Protein AF-A0AAQ1HMV8-F1 (afdb_monomer_lite)

pLDDT: mean 90.09, std 6.36, range [61.72, 97.25]

Structure (mmCIF, N/CA/C/O backbone):
data_AF-A0AAQ1HMV8-F1
#
_entry.id   AF-A0AAQ1HMV8-F1
#
loop_
_atom_site.group_PDB
_atom_site.id
_atom_site.type_symbol
_atom_site.label_atom_id
_atom_site.label_alt_id
_atom_site.label_comp_id
_atom_site.label_asym_id
_atom_site.label_entity_id
_atom_site.label_seq_id
_atom_site.pdbx_PDB_ins_code
_atom_site.Cartn_x
_atom_site.Cartn_y
_atom_site.Cartn_z
_atom_site.occupancy
_atom_site.B_iso_or_equiv
_atom_site.auth_seq_id
_atom_site.auth_comp_id
_atom_site.auth_asym_id
_atom_site.auth_atom_id
_atom_site.pdbx_PDB_model_num
ATOM 1 N N . MET A 1 1 ? 15.276 -7.409 -35.687 1.00 61.72 1 MET A N 1
ATOM 2 C CA . MET A 1 1 ? 14.745 -7.573 -34.309 1.00 61.72 1 MET A CA 1
ATOM 3 C C . MET A 1 1 ? 13.356 -6.942 -34.250 1.00 61.72 1 MET A C 1
ATOM 5 O O . MET A 1 1 ? 13.188 -5.889 -34.842 1.00 61.72 1 MET A O 1
ATOM 9 N N . ASN A 1 2 ? 12.350 -7.586 -33.642 1.00 83.75 2 ASN A N 1
ATOM 10 C CA . ASN A 1 2 ? 10.962 -7.092 -33.667 1.00 83.75 2 ASN A CA 1
ATOM 11 C C . ASN A 1 2 ? 10.779 -5.916 -32.675 1.00 83.75 2 ASN A C 1
ATOM 13 O O . ASN A 1 2 ? 10.915 -6.148 -31.469 1.00 83.75 2 ASN A O 1
ATOM 17 N N . PRO A 1 3 ? 10.437 -4.696 -33.132 1.00 81.50 3 PRO A N 1
ATOM 18 C CA . PRO A 1 3 ? 10.312 -3.513 -32.272 1.00 81.50 3 PRO A CA 1
ATOM 19 C C . PRO A 1 3 ? 9.234 -3.665 -31.188 1.00 81.50 3 PRO A C 1
ATOM 21 O O . PRO A 1 3 ? 9.410 -3.186 -30.070 1.00 81.50 3 PRO A O 1
ATOM 24 N N . ARG A 1 4 ? 8.161 -4.429 -31.449 1.00 84.50 4 ARG A N 1
ATOM 25 C CA . ARG A 1 4 ? 7.144 -4.745 -30.427 1.00 84.50 4 ARG A CA 1
ATOM 26 C C . ARG A 1 4 ? 7.727 -5.573 -29.282 1.00 84.50 4 ARG A C 1
ATOM 28 O O . ARG A 1 4 ? 7.386 -5.360 -28.125 1.00 84.50 4 ARG A O 1
ATOM 35 N N . ARG A 1 5 ? 8.646 -6.494 -29.590 1.00 84.56 5 ARG A N 1
ATOM 36 C CA . ARG A 1 5 ? 9.304 -7.340 -28.583 1.00 84.56 5 ARG A CA 1
ATOM 37 C C . ARG A 1 5 ? 10.245 -6.521 -27.698 1.00 84.56 5 ARG A C 1
ATOM 39 O O . ARG A 1 5 ? 10.290 -6.756 -26.497 1.00 84.56 5 ARG A O 1
ATOM 46 N N . GLN A 1 6 ? 10.949 -5.542 -28.269 1.00 88.31 6 GLN A N 1
ATOM 47 C CA . GLN A 1 6 ? 11.783 -4.611 -27.500 1.00 88.31 6 GLN A CA 1
ATOM 48 C C . GLN A 1 6 ? 10.938 -3.737 -26.569 1.00 88.31 6 GLN A C 1
ATOM 50 O O . GLN A 1 6 ? 11.254 -3.645 -25.386 1.00 88.31 6 GLN A O 1
ATOM 55 N N . ALA A 1 7 ? 9.832 -3.171 -27.061 1.00 90.25 7 ALA A N 1
ATOM 56 C CA . ALA A 1 7 ? 8.928 -2.365 -26.239 1.00 90.25 7 ALA A CA 1
ATOM 57 C C . ALA A 1 7 ? 8.405 -3.138 -25.012 1.00 90.25 7 ALA A C 1
ATOM 59 O O . ALA A 1 7 ? 8.470 -2.634 -23.892 1.00 90.25 7 ALA A O 1
ATOM 60 N N . VAL A 1 8 ? 7.978 -4.394 -25.201 1.00 93.31 8 VAL A N 1
ATOM 61 C CA . VAL A 1 8 ? 7.514 -5.263 -24.104 1.00 93.31 8 VAL A CA 1
ATOM 62 C C . VAL A 1 8 ? 8.624 -5.533 -23.085 1.00 93.31 8 VAL A C 1
ATOM 64 O O . VAL A 1 8 ? 8.386 -5.433 -21.883 1.00 93.31 8 VAL A O 1
ATOM 67 N N . ILE A 1 9 ? 9.845 -5.836 -23.535 1.00 92.00 9 ILE A N 1
ATOM 68 C CA . ILE A 1 9 ? 10.984 -6.079 -22.634 1.00 92.00 9 ILE A CA 1
ATOM 69 C C . ILE A 1 9 ? 11.289 -4.828 -21.801 1.00 92.00 9 ILE A C 1
ATOM 71 O O . ILE A 1 9 ? 11.455 -4.925 -20.585 1.00 92.00 9 ILE A O 1
ATOM 75 N N . HIS A 1 10 ? 11.310 -3.649 -22.426 1.00 90.06 10 HIS A N 1
ATOM 76 C CA . HIS A 1 10 ? 11.533 -2.390 -21.716 1.00 90.06 10 HIS A CA 1
ATOM 77 C C . HIS A 1 10 ? 10.425 -2.096 -20.698 1.00 90.06 10 HIS A C 1
ATOM 79 O O . HIS A 1 10 ? 10.719 -1.673 -19.579 1.00 90.06 10 HIS A O 1
ATOM 85 N N . GLN A 1 11 ? 9.163 -2.369 -21.037 1.00 90.69 11 GLN A N 1
ATOM 86 C CA . GLN A 1 11 ? 8.043 -2.214 -20.109 1.00 90.69 11 GLN A CA 1
ATOM 87 C C . GLN A 1 11 ? 8.158 -3.168 -18.913 1.00 90.69 11 GLN A C 1
ATOM 89 O O . GLN A 1 11 ? 8.019 -2.733 -17.771 1.00 90.69 11 GLN A O 1
ATOM 94 N N . GLN A 1 12 ? 8.484 -4.441 -19.149 1.00 88.56 12 GLN A N 1
ATOM 95 C CA . GLN A 1 12 ? 8.687 -5.427 -18.083 1.00 88.56 12 GLN A CA 1
ATOM 96 C C . GLN A 1 12 ? 9.846 -5.042 -17.158 1.00 88.56 12 GLN A C 1
ATOM 98 O O . GLN A 1 12 ? 9.732 -5.165 -15.941 1.00 88.56 12 GLN A O 1
ATOM 103 N N . GLN A 1 13 ? 10.954 -4.546 -17.713 1.00 88.81 13 GLN A N 1
ATOM 104 C CA . GLN A 1 13 ? 12.088 -4.070 -16.921 1.00 88.81 13 GLN A CA 1
ATOM 105 C C . GLN A 1 13 ? 11.718 -2.857 -16.066 1.00 88.81 13 GLN A C 1
ATOM 107 O O . GLN A 1 13 ? 12.080 -2.811 -14.891 1.00 88.81 13 GLN A O 1
ATOM 112 N N . ARG A 1 14 ? 10.971 -1.893 -16.623 1.00 87.19 14 ARG A N 1
ATOM 113 C CA . ARG A 1 14 ? 10.469 -0.749 -15.851 1.00 87.19 14 ARG A CA 1
ATOM 114 C C . ARG A 1 14 ? 9.552 -1.214 -14.727 1.00 87.19 14 ARG A C 1
ATOM 116 O O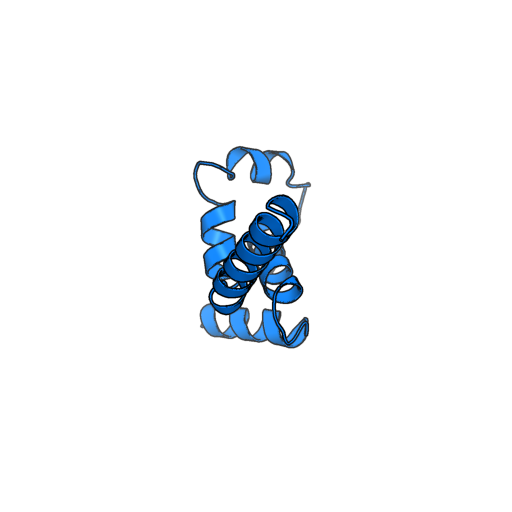 . ARG A 1 14 ? 9.778 -0.800 -13.597 1.00 87.19 14 ARG A O 1
ATOM 123 N N . ALA A 1 15 ? 8.599 -2.102 -15.005 1.00 84.62 15 ALA A N 1
ATOM 124 C CA . ALA A 1 15 ? 7.705 -2.646 -13.985 1.00 84.62 15 ALA A CA 1
ATOM 125 C C . ALA A 1 15 ? 8.496 -3.311 -12.847 1.00 84.62 15 ALA A C 1
ATOM 127 O O . ALA A 1 15 ? 8.333 -2.926 -11.696 1.00 84.62 15 ALA A O 1
ATOM 128 N N . ARG A 1 16 ? 9.447 -4.200 -13.172 1.00 84.00 16 ARG A N 1
ATOM 129 C CA . ARG A 1 16 ? 10.302 -4.876 -12.178 1.00 84.00 16 ARG A CA 1
ATOM 130 C C . ARG A 1 16 ? 11.102 -3.913 -11.296 1.00 84.00 16 ARG A C 1
ATOM 132 O O . ARG A 1 16 ? 11.282 -4.182 -10.115 1.00 84.00 16 ARG A O 1
ATOM 139 N N . ARG A 1 17 ? 11.585 -2.799 -11.858 1.00 84.31 17 ARG A N 1
ATOM 140 C CA . ARG A 1 17 ? 12.293 -1.762 -11.084 1.00 84.31 17 ARG A CA 1
ATOM 141 C C . ARG A 1 17 ? 11.380 -1.025 -10.108 1.00 84.31 17 ARG A C 1
ATOM 143 O O . ARG A 1 17 ? 11.840 -0.615 -9.054 1.00 84.31 17 ARG A O 1
ATOM 150 N N . HIS A 1 18 ? 10.110 -0.831 -10.457 1.00 81.50 18 HIS A N 1
ATOM 151 C CA . HIS A 1 18 ? 9.161 -0.196 -9.544 1.00 81.50 18 HIS A CA 1
ATOM 152 C C . HIS A 1 18 ? 8.742 -1.183 -8.451 1.00 81.50 18 HIS A C 1
ATOM 154 O O . HIS A 1 18 ? 8.739 -0.820 -7.280 1.00 81.50 18 HIS A O 1
ATOM 160 N N . THR A 1 19 ? 8.488 -2.451 -8.798 1.00 79.06 19 THR A N 1
ATOM 161 C CA . THR A 1 19 ? 8.077 -3.467 -7.816 1.00 79.06 19 THR A CA 1
ATOM 162 C C . THR A 1 19 ? 9.132 -3.752 -6.751 1.00 79.06 19 THR A C 1
ATOM 164 O O . THR A 1 19 ? 8.762 -4.076 -5.634 1.00 79.06 19 THR A O 1
ATOM 167 N N . SER A 1 20 ? 10.431 -3.618 -7.051 1.00 74.62 20 SER A N 1
ATOM 168 C CA . SER A 1 20 ? 11.480 -3.807 -6.035 1.00 74.62 20 SER A CA 1
ATOM 169 C C . SER A 1 20 ? 11.514 -2.707 -4.972 1.00 74.62 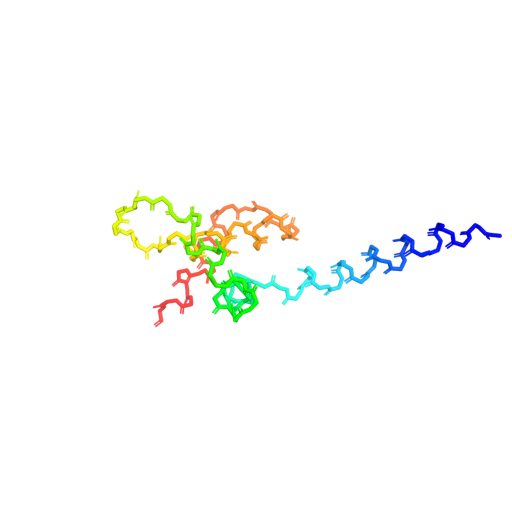20 SER A C 1
ATOM 171 O O . SER A 1 20 ? 12.091 -2.919 -3.912 1.00 74.62 20 SER A O 1
ATOM 173 N N . ASN A 1 21 ? 10.925 -1.544 -5.262 1.00 73.06 21 ASN A N 1
ATOM 174 C CA . ASN A 1 21 ? 11.016 -0.347 -4.425 1.00 73.06 21 ASN A CA 1
ATOM 175 C C . ASN A 1 21 ? 9.656 0.092 -3.863 1.00 73.06 21 ASN A C 1
ATOM 177 O O . ASN A 1 21 ? 9.587 1.114 -3.187 1.00 73.06 21 ASN A O 1
ATOM 181 N N . THR A 1 22 ? 8.576 -0.627 -4.180 1.00 83.44 22 THR A N 1
ATOM 182 C CA . THR A 1 22 ? 7.221 -0.256 -3.759 1.00 83.44 22 THR A CA 1
ATOM 183 C C . THR A 1 22 ? 6.799 -1.119 -2.581 1.00 83.44 22 THR A C 1
ATOM 185 O O . THR A 1 22 ? 6.745 -2.342 -2.698 1.00 83.44 22 THR A O 1
ATOM 188 N N . ASP A 1 23 ? 6.483 -0.477 -1.462 1.00 89.88 23 ASP A N 1
ATOM 189 C CA . ASP A 1 23 ? 5.945 -1.113 -0.266 1.00 89.88 23 ASP A CA 1
ATOM 190 C C . ASP A 1 23 ? 4.464 -0.742 -0.055 1.00 89.88 23 ASP A C 1
ATOM 192 O O . ASP A 1 23 ? 3.855 -0.013 -0.845 1.00 89.88 23 ASP A O 1
ATOM 196 N N . ALA A 1 24 ? 3.862 -1.257 1.017 1.00 93.56 24 ALA A N 1
ATOM 197 C CA . ALA A 1 24 ? 2.461 -0.990 1.335 1.00 93.56 24 ALA A CA 1
ATOM 198 C C . ALA A 1 24 ? 2.165 0.507 1.564 1.00 93.56 24 ALA A C 1
ATOM 200 O O . ALA A 1 24 ? 1.053 0.957 1.302 1.00 93.56 24 ALA A O 1
ATOM 201 N N . TYR A 1 25 ? 3.150 1.302 1.990 1.00 92.69 25 TYR A N 1
ATOM 202 C CA . TYR A 1 25 ? 2.976 2.738 2.218 1.00 92.69 25 TYR A CA 1
ATOM 203 C C . TYR A 1 25 ? 2.938 3.511 0.901 1.00 92.69 25 TYR A C 1
ATOM 205 O O . TYR A 1 25 ? 2.091 4.382 0.707 1.00 92.69 25 TYR A O 1
ATOM 213 N N . ALA A 1 26 ? 3.816 3.155 -0.037 1.00 93.06 26 ALA A N 1
ATOM 214 C CA . ALA A 1 26 ? 3.797 3.720 -1.379 1.00 93.06 26 ALA A CA 1
ATOM 215 C C . ALA A 1 26 ? 2.456 3.452 -2.085 1.00 93.06 26 ALA A C 1
ATOM 217 O O . ALA A 1 26 ? 1.907 4.353 -2.719 1.00 93.06 26 ALA A O 1
ATOM 218 N N . PHE A 1 27 ? 1.886 2.251 -1.925 1.00 94.56 27 PHE A N 1
ATOM 219 C CA . PHE A 1 27 ? 0.544 1.960 -2.434 1.00 94.56 27 PHE A CA 1
ATOM 220 C C . PHE A 1 27 ? -0.554 2.708 -1.693 1.00 94.56 27 PHE A C 1
ATOM 222 O O . PHE A 1 27 ? -1.468 3.201 -2.343 1.00 94.56 27 PHE A O 1
ATOM 229 N N . PHE A 1 28 ? -0.467 2.818 -0.368 1.00 95.50 28 PHE A N 1
ATOM 230 C CA . PHE A 1 28 ? -1.445 3.571 0.409 1.00 95.50 28 PHE A CA 1
ATOM 231 C C . PHE A 1 2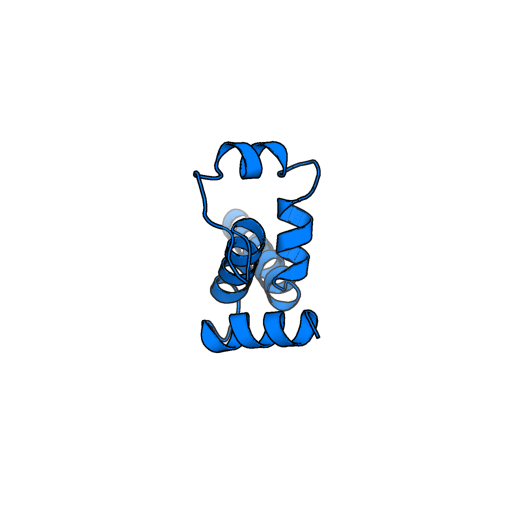8 ? -1.521 5.020 -0.080 1.00 95.50 28 PHE A C 1
ATOM 233 O O . PHE A 1 28 ? -2.592 5.463 -0.475 1.00 95.50 28 PHE A O 1
ATOM 240 N N . ASN A 1 29 ? -0.373 5.694 -0.195 1.00 95.31 29 ASN A N 1
ATOM 241 C CA . ASN A 1 29 ? -0.296 7.070 -0.690 1.00 95.31 29 ASN A CA 1
ATOM 242 C C . ASN A 1 29 ? -0.868 7.229 -2.104 1.00 95.31 29 ASN A C 1
ATOM 244 O O . ASN A 1 29 ? -1.484 8.246 -2.402 1.00 95.31 29 ASN A O 1
ATOM 248 N N . LEU A 1 30 ? -0.663 6.239 -2.980 1.00 95.25 30 LEU A N 1
ATOM 249 C CA . LEU A 1 30 ? -1.226 6.253 -4.329 1.00 95.25 30 LEU A CA 1
ATOM 250 C C . LEU A 1 30 ? -2.754 6.089 -4.302 1.00 95.25 30 LEU A C 1
ATOM 252 O O . LEU A 1 30 ? -3.458 6.808 -5.003 1.00 95.25 30 LEU A O 1
ATOM 256 N N . LEU A 1 31 ? -3.266 5.158 -3.492 1.00 96.38 31 LEU A N 1
ATOM 257 C CA . LEU A 1 31 ? -4.700 4.878 -3.357 1.00 96.38 31 LEU A CA 1
ATOM 258 C C . LEU A 1 31 ? -5.458 6.030 -2.693 1.00 96.38 31 LEU A C 1
ATOM 260 O O . LEU A 1 31 ? -6.616 6.263 -3.023 1.00 96.38 31 LEU A O 1
ATOM 264 N N . THR A 1 32 ? -4.807 6.758 -1.787 1.00 96.31 32 THR A N 1
ATOM 265 C CA . THR A 1 32 ? -5.357 7.955 -1.139 1.00 96.31 32 THR A CA 1
ATOM 266 C C . THR A 1 32 ? -4.982 9.253 -1.856 1.00 96.31 32 THR A C 1
ATOM 268 O O . THR A 1 32 ? -5.256 10.338 -1.349 1.00 96.31 32 THR A O 1
ATOM 271 N N . GLY A 1 33 ? -4.315 9.158 -3.009 1.00 97.25 33 GLY A N 1
ATOM 272 C CA . GLY A 1 33 ? -3.938 10.296 -3.838 1.00 97.25 33 GLY A CA 1
ATOM 273 C C . GLY A 1 33 ? -5.120 10.838 -4.647 1.00 97.25 33 GLY A C 1
ATOM 274 O O . GLY A 1 33 ? -6.097 10.119 -4.875 1.00 97.25 33 GLY A O 1
ATOM 275 N N . PRO A 1 34 ? -5.044 12.093 -5.121 1.00 97.00 34 PRO A N 1
ATOM 276 C CA . PRO A 1 34 ? -6.156 12.760 -5.800 1.00 97.00 34 PRO A CA 1
ATOM 277 C C . PRO A 1 34 ? -6.621 12.038 -7.071 1.00 97.00 34 PRO A C 1
ATOM 279 O O . PRO A 1 34 ? -7.773 12.176 -7.470 1.00 97.00 34 PRO A O 1
ATOM 282 N N . GLU A 1 35 ? -5.755 11.249 -7.707 1.00 96.69 35 GLU A N 1
ATOM 283 C CA . GLU A 1 35 ? -6.083 10.511 -8.925 1.00 96.69 35 GLU A CA 1
ATOM 284 C C . GLU A 1 35 ? -6.972 9.287 -8.676 1.00 96.69 35 GLU A C 1
ATOM 286 O O . GLU A 1 35 ? -7.691 8.869 -9.584 1.00 96.69 35 GLU A O 1
ATOM 291 N N . LEU A 1 36 ? -6.905 8.685 -7.483 1.00 96.81 36 LEU A N 1
ATOM 292 C CA . LEU A 1 36 ? -7.563 7.406 -7.192 1.00 96.81 36 LEU A CA 1
ATOM 293 C C . LEU A 1 36 ? -8.536 7.456 -6.018 1.00 96.81 36 LEU A C 1
ATOM 295 O O . LEU A 1 36 ? -9.420 6.603 -5.964 1.00 96.81 36 LEU A O 1
ATOM 299 N N . PHE A 1 37 ? -8.411 8.434 -5.121 1.00 96.81 37 PHE A N 1
ATOM 300 C CA . PHE A 1 37 ? -9.151 8.471 -3.862 1.00 96.81 37 PHE A CA 1
ATOM 301 C C . PHE A 1 37 ? -10.665 8.334 -4.055 1.00 96.81 37 PHE A C 1
ATOM 303 O O . PHE A 1 37 ? -11.259 7.399 -3.527 1.00 96.81 37 PHE A O 1
ATOM 310 N N . GLU A 1 38 ? -11.269 9.180 -4.895 1.00 96.94 38 GLU A N 1
ATOM 311 C CA . GLU A 1 38 ? -12.714 9.146 -5.175 1.00 96.94 38 GLU A CA 1
ATOM 312 C C . GLU A 1 38 ? -13.175 7.780 -5.701 1.00 96.94 38 GLU A C 1
ATOM 314 O O . GLU A 1 38 ? -14.233 7.268 -5.334 1.00 96.94 38 GLU A O 1
ATOM 319 N N . HIS A 1 39 ? -12.362 7.149 -6.552 1.00 96.19 39 HIS A N 1
ATOM 320 C CA . HIS A 1 39 ? -12.693 5.839 -7.092 1.00 96.19 39 HIS A CA 1
ATOM 321 C C . HIS A 1 39 ? -12.610 4.750 -6.019 1.00 96.19 39 HIS A C 1
ATOM 323 O O . HIS A 1 39 ? -13.515 3.921 -5.924 1.00 96.19 39 HIS A O 1
ATOM 329 N N . VAL A 1 40 ? -11.554 4.764 -5.202 1.00 94.94 40 VAL A N 1
ATOM 330 C CA . VAL A 1 40 ? -11.373 3.811 -4.103 1.00 94.94 40 VAL A CA 1
ATOM 331 C C . VAL A 1 40 ? -12.517 3.941 -3.100 1.00 94.94 40 VAL A C 1
ATOM 333 O O . VAL A 1 40 ? -13.154 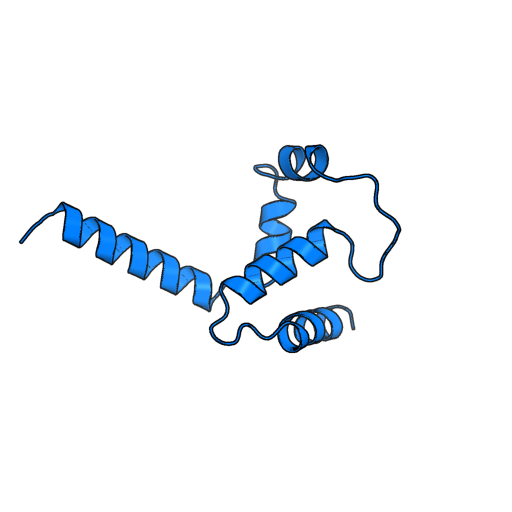2.933 -2.804 1.00 94.94 40 VAL A O 1
ATOM 336 N N . GLU A 1 41 ? -12.839 5.161 -2.662 1.00 93.31 41 GLU A N 1
ATOM 337 C CA . GLU A 1 41 ? -13.961 5.453 -1.759 1.00 93.31 41 GLU A CA 1
ATOM 338 C C . GLU A 1 41 ? -15.295 4.954 -2.328 1.00 93.31 41 GLU A C 1
ATOM 340 O O . GLU A 1 41 ? -16.050 4.278 -1.631 1.00 93.31 41 GLU A O 1
ATOM 345 N N . SER A 1 42 ? -15.563 5.188 -3.620 1.00 94.75 42 SER A N 1
ATOM 346 C CA . SER A 1 42 ? -16.806 4.737 -4.268 1.00 94.75 42 SER A CA 1
ATOM 347 C C . SER A 1 42 ? -16.988 3.212 -4.289 1.00 94.75 42 SER A C 1
ATOM 349 O O . SER A 1 42 ? -18.111 2.721 -4.409 1.00 94.75 42 SER A O 1
ATOM 351 N N . LEU A 1 43 ? -15.888 2.459 -4.186 1.00 94.12 43 LEU A N 1
ATOM 352 C CA . LEU A 1 43 ? -15.873 0.997 -4.186 1.00 94.12 43 LEU A CA 1
ATOM 353 C C . LEU A 1 43 ? -15.805 0.401 -2.776 1.00 94.12 43 LEU A C 1
ATOM 355 O O . LEU A 1 43 ? -15.870 -0.826 -2.640 1.00 94.12 43 LEU A O 1
ATOM 359 N N . LEU A 1 44 ? -15.671 1.223 -1.729 1.00 89.75 44 LEU A N 1
ATOM 360 C CA . LEU A 1 44 ? -15.617 0.722 -0.364 1.00 89.75 44 LEU A CA 1
ATOM 361 C C . LEU A 1 44 ? -16.983 0.156 0.045 1.00 89.75 44 LEU A C 1
ATOM 363 O O . LEU A 1 44 ? -17.983 0.877 0.072 1.00 89.75 44 LEU A O 1
ATOM 367 N N . PRO A 1 45 ? -17.059 -1.136 0.411 1.00 84.88 45 PRO A N 1
ATOM 368 C CA . PRO A 1 45 ? -18.281 -1.672 0.977 1.00 84.88 45 PRO A CA 1
ATOM 369 C C . PRO A 1 45 ? -18.496 -1.100 2.380 1.00 84.88 45 PRO A C 1
ATOM 371 O O . PRO A 1 45 ? -17.564 -0.621 3.039 1.00 84.88 45 PRO A O 1
ATOM 374 N N . PHE A 1 46 ? -19.718 -1.259 2.892 1.00 88.69 46 PHE A N 1
ATOM 375 C CA . PHE A 1 46 ? -19.954 -1.109 4.322 1.00 88.69 46 PHE A CA 1
ATOM 376 C C . PHE A 1 46 ? -19.001 -2.038 5.081 1.00 88.69 46 PHE A C 1
ATOM 378 O O . PHE A 1 46 ? -19.029 -3.262 4.912 1.00 88.69 46 PHE A O 1
ATOM 385 N N . HIS A 1 47 ? -18.130 -1.454 5.895 1.00 83.44 47 HIS A N 1
ATOM 386 C CA . HIS A 1 47 ? -17.085 -2.174 6.600 1.00 83.44 47 HIS A CA 1
ATOM 387 C C . HIS A 1 47 ? -17.161 -1.895 8.095 1.00 83.44 47 HIS A C 1
ATOM 389 O O . HIS A 1 47 ? -17.659 -0.870 8.548 1.00 83.44 47 HIS A O 1
ATOM 395 N N . ARG A 1 48 ? -16.684 -2.867 8.871 1.00 87.44 48 ARG A N 1
ATOM 396 C CA . ARG A 1 48 ? -16.488 -2.703 10.311 1.00 87.44 48 ARG A CA 1
ATOM 397 C C . ARG A 1 48 ? -15.153 -2.019 10.548 1.00 87.44 48 ARG A C 1
ATOM 399 O O . ARG A 1 48 ? -14.225 -2.215 9.761 1.00 87.44 48 ARG A O 1
ATOM 406 N N . GLU A 1 49 ? -15.040 -1.333 11.674 1.00 83.88 49 GLU A N 1
ATOM 407 C CA . GLU A 1 49 ? -13.741 -0.914 12.185 1.00 83.88 49 GLU A CA 1
ATOM 408 C C . GLU A 1 49 ? -12.874 -2.153 12.447 1.00 83.88 49 GLU A C 1
ATOM 410 O O . GLU A 1 49 ? -13.302 -3.138 13.058 1.00 83.88 49 GLU A O 1
ATOM 415 N N . ARG A 1 50 ? -11.664 -2.132 11.894 1.00 89.56 50 ARG A N 1
ATOM 416 C CA . ARG A 1 50 ? -10.667 -3.201 11.971 1.00 89.56 50 ARG A CA 1
ATOM 417 C C . ARG A 1 50 ? -9.330 -2.576 12.343 1.00 89.56 50 ARG A C 1
ATOM 419 O O . ARG A 1 50 ? -9.139 -1.386 12.131 1.00 89.56 50 ARG A O 1
ATOM 426 N N . LEU A 1 51 ? -8.405 -3.404 12.832 1.00 91.12 51 LEU A N 1
ATOM 427 C CA . LEU A 1 51 ? -7.038 -2.974 13.149 1.00 91.12 51 LEU A CA 1
ATOM 428 C C . LEU A 1 51 ? -6.350 -2.312 11.944 1.00 91.12 51 LEU A C 1
ATOM 430 O O . LEU A 1 51 ? -5.739 -1.266 12.094 1.00 91.12 51 LEU A O 1
ATOM 434 N N . PHE A 1 52 ? -6.513 -2.907 10.759 1.00 91.75 52 PHE A N 1
ATOM 435 C CA . PHE A 1 52 ? -6.132 -2.308 9.482 1.00 91.75 52 PHE A CA 1
ATOM 436 C C . PHE A 1 52 ? -7.413 -1.980 8.698 1.00 91.75 52 PHE A C 1
ATOM 438 O O . PHE A 1 52 ? -8.177 -2.906 8.383 1.00 91.75 52 PHE A O 1
ATOM 445 N N . PRO A 1 53 ? -7.691 -0.702 8.384 1.00 91.38 53 PRO A N 1
ATOM 446 C CA . PRO A 1 53 ? -8.810 -0.308 7.537 1.00 91.38 53 PRO A CA 1
ATOM 447 C C . PRO A 1 53 ? -8.735 -0.927 6.130 1.00 91.38 53 PRO A C 1
ATOM 449 O O . PRO A 1 53 ? -7.680 -1.419 5.710 1.00 91.38 53 PRO A O 1
ATOM 452 N N . PRO A 1 54 ? -9.839 -0.909 5.360 1.00 93.62 54 PRO A N 1
ATOM 453 C CA . PRO A 1 54 ? -9.881 -1.522 4.032 1.00 93.62 54 PRO A CA 1
ATOM 454 C C . PRO A 1 54 ? -8.787 -1.025 3.078 1.00 93.62 54 PRO A C 1
ATOM 456 O O . PRO A 1 54 ? -8.163 -1.838 2.400 1.00 93.62 54 PRO A O 1
ATOM 459 N N . THR A 1 55 ? -8.507 0.281 3.062 1.00 94.25 55 THR A N 1
ATOM 460 C CA . THR A 1 55 ? -7.503 0.881 2.168 1.00 94.25 55 THR A CA 1
ATOM 461 C C . THR A 1 55 ? -6.075 0.484 2.546 1.00 94.25 55 THR A C 1
ATOM 463 O O . THR A 1 55 ? -5.276 0.171 1.665 1.00 94.25 55 THR A O 1
ATOM 466 N N . GLU A 1 56 ? -5.760 0.396 3.844 1.00 94.31 56 GLU A N 1
ATOM 467 C CA . GLU A 1 56 ? -4.481 -0.165 4.310 1.00 94.31 56 GLU A CA 1
ATOM 468 C C . GLU A 1 56 ? -4.366 -1.654 3.969 1.00 94.31 56 GLU A C 1
ATOM 470 O O . GLU A 1 56 ? -3.329 -2.132 3.520 1.00 94.31 56 GLU A O 1
ATOM 475 N N . THR A 1 57 ? -5.453 -2.409 4.124 1.00 94.94 57 THR A N 1
ATOM 476 C CA . THR A 1 57 ? -5.463 -3.834 3.772 1.00 94.94 57 THR A CA 1
ATOM 477 C C . THR A 1 57 ? -5.229 -4.044 2.274 1.00 94.94 57 THR A C 1
ATOM 479 O O . THR A 1 57 ? -4.470 -4.934 1.884 1.00 94.94 57 THR A O 1
ATOM 482 N N . LEU A 1 58 ? -5.833 -3.207 1.425 1.00 95.25 58 LEU A N 1
ATOM 483 C CA . LEU A 1 58 ? -5.607 -3.227 -0.017 1.00 95.25 58 LEU A CA 1
ATOM 484 C C . LEU A 1 58 ? -4.148 -2.903 -0.359 1.00 95.25 58 LEU A C 1
ATOM 486 O O . LEU A 1 58 ? -3.543 -3.605 -1.171 1.00 95.25 58 LEU A O 1
ATOM 490 N N . SER A 1 59 ? -3.558 -1.892 0.280 1.00 95.75 59 SER A N 1
ATOM 491 C CA . SER A 1 59 ? -2.171 -1.512 0.015 1.00 95.75 59 SER A CA 1
ATOM 492 C C . SER A 1 59 ? -1.178 -2.609 0.423 1.00 95.75 59 SER A C 1
ATOM 494 O O . SER A 1 59 ? -0.265 -2.933 -0.344 1.00 95.75 59 SER A O 1
ATOM 496 N N . MET A 1 60 ? -1.405 -3.265 1.569 1.00 95.81 60 MET A N 1
ATOM 497 C CA . MET A 1 60 ? -0.655 -4.453 1.993 1.00 95.81 60 MET A CA 1
ATOM 498 C C . MET A 1 60 ? -0.759 -5.591 0.981 1.00 95.81 60 MET A C 1
ATOM 500 O O . MET A 1 60 ? 0.253 -6.191 0.621 1.00 95.81 60 MET A O 1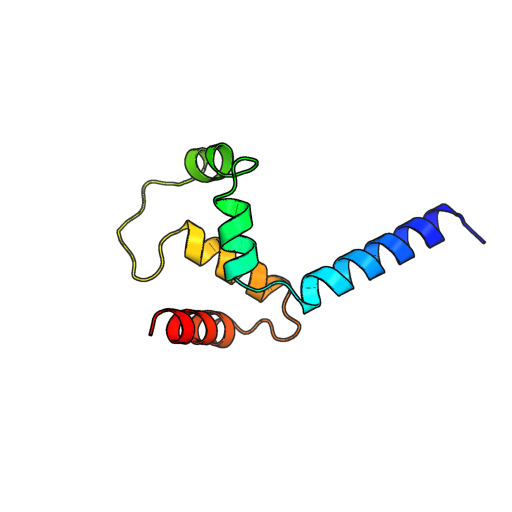
ATOM 504 N N . PHE A 1 61 ? -1.968 -5.880 0.496 1.00 96.06 61 PHE A N 1
ATOM 505 C CA . PHE A 1 61 ? -2.193 -6.941 -0.482 1.00 96.06 61 PHE A CA 1
ATOM 506 C C . PHE A 1 61 ? -1.465 -6.667 -1.806 1.00 96.06 61 PHE A C 1
ATOM 508 O O . PHE A 1 61 ? -0.839 -7.568 -2.368 1.00 96.06 61 PHE A O 1
ATOM 515 N N . MET A 1 62 ? -1.489 -5.422 -2.291 1.00 94.50 62 MET A N 1
ATOM 516 C CA . MET A 1 62 ? -0.767 -5.025 -3.505 1.00 94.50 62 MET A CA 1
ATOM 517 C C . MET A 1 62 ? 0.749 -5.187 -3.342 1.00 94.50 62 MET A C 1
ATOM 519 O O . MET A 1 62 ? 1.404 -5.747 -4.226 1.00 94.50 62 MET A O 1
ATOM 523 N N . ALA A 1 63 ? 1.302 -4.771 -2.199 1.00 93.25 63 ALA A N 1
ATOM 524 C CA . ALA A 1 63 ? 2.714 -4.973 -1.884 1.00 93.25 63 ALA A CA 1
ATOM 525 C C . ALA A 1 63 ? 3.068 -6.468 -1.804 1.00 93.25 63 ALA A C 1
ATOM 527 O O . ALA A 1 63 ? 4.030 -6.915 -2.429 1.00 93.25 63 ALA A O 1
ATOM 528 N N . GLN A 1 64 ? 2.247 -7.268 -1.118 1.00 94.25 64 GLN A N 1
ATOM 529 C CA . GLN A 1 64 ? 2.423 -8.717 -1.013 1.00 94.25 64 GLN A CA 1
ATOM 530 C C . GLN A 1 64 ? 2.422 -9.397 -2.390 1.00 94.25 64 GLN A C 1
ATOM 532 O O . GLN A 1 64 ? 3.274 -10.244 -2.660 1.00 94.25 64 GLN A O 1
ATOM 537 N N . ALA A 1 65 ? 1.486 -9.040 -3.273 1.00 92.88 65 ALA A N 1
ATOM 538 C CA . ALA A 1 65 ? 1.353 -9.650 -4.596 1.00 92.88 65 ALA A CA 1
ATOM 539 C C . ALA A 1 65 ? 2.572 -9.391 -5.501 1.00 92.88 65 ALA A C 1
ATOM 541 O O . ALA A 1 65 ? 2.922 -10.237 -6.333 1.00 92.88 65 ALA A O 1
ATOM 542 N N . LEU A 1 66 ? 3.217 -8.233 -5.333 1.00 89.12 66 LEU A N 1
ATOM 543 C CA . LEU A 1 66 ? 4.372 -7.805 -6.126 1.00 89.12 66 LEU A CA 1
ATOM 544 C C . LEU A 1 66 ? 5.720 -8.127 -5.472 1.00 89.12 66 LEU A C 1
ATOM 546 O O . LEU A 1 66 ? 6.746 -8.095 -6.155 1.00 89.12 66 LEU A O 1
ATOM 550 N N . SER A 1 67 ? 5.718 -8.482 -4.189 1.00 88.00 67 SER A N 1
ATOM 551 C CA . SER A 1 67 ? 6.897 -8.956 -3.474 1.00 88.00 67 SER A CA 1
ATOM 552 C C . SER A 1 67 ? 7.418 -10.275 -4.059 1.00 88.00 67 SER A C 1
ATOM 554 O O . SER A 1 67 ? 6.659 -11.146 -4.499 1.00 88.00 67 SER A O 1
ATOM 556 N N . ALA A 1 68 ? 8.744 -10.444 -4.030 1.00 86.12 68 ALA A N 1
ATOM 557 C CA . ALA A 1 68 ? 9.389 -11.725 -4.324 1.00 86.12 68 ALA A CA 1
ATOM 558 C C . ALA A 1 68 ? 9.014 -12.796 -3.283 1.00 86.12 68 ALA A C 1
ATOM 560 O O . ALA A 1 68 ? 8.859 -13.967 -3.621 1.00 86.12 68 ALA A O 1
ATOM 561 N N . ASP A 1 69 ? 8.828 -12.372 -2.034 1.00 86.44 69 ASP A N 1
ATOM 562 C CA . ASP A 1 69 ? 8.316 -13.182 -0.936 1.00 86.44 69 ASP A CA 1
ATOM 563 C C . ASP A 1 69 ? 6.856 -12.793 -0.685 1.00 86.44 69 ASP A C 1
ATOM 565 O O . ASP A 1 69 ? 6.565 -11.772 -0.056 1.00 86.44 69 ASP A O 1
ATOM 569 N N . ARG A 1 70 ? 5.935 -13.587 -1.236 1.00 88.62 70 ARG A N 1
ATOM 570 C CA . ARG A 1 70 ? 4.485 -13.331 -1.221 1.00 88.62 70 ARG A CA 1
ATOM 571 C C . ARG A 1 70 ? 3.812 -13.750 0.090 1.00 88.62 70 ARG A C 1
ATOM 573 O O . ARG A 1 70 ? 2.605 -14.001 0.111 1.00 88.62 70 ARG A O 1
ATOM 580 N N . SER A 1 71 ? 4.574 -13.874 1.174 1.00 94.25 71 SER A N 1
ATOM 581 C CA . SER A 1 71 ? 4.055 -14.224 2.494 1.00 94.25 71 SER A CA 1
ATOM 582 C C . SER A 1 71 ? 3.112 -13.143 3.029 1.00 94.25 71 SER A C 1
ATOM 584 O O . SER A 1 71 ? 3.495 -11.987 3.205 1.00 94.25 71 SER A O 1
ATOM 586 N N . CYS A 1 72 ? 1.876 -13.539 3.341 1.00 94.69 72 CYS A N 1
ATOM 587 C CA . CYS A 1 72 ? 0.906 -12.666 4.005 1.00 94.69 72 CYS A CA 1
ATOM 588 C C . CYS A 1 72 ? 1.404 -12.248 5.397 1.00 94.69 72 CYS A C 1
ATOM 590 O O . CYS A 1 72 ? 1.338 -11.077 5.759 1.00 94.69 72 CYS A O 1
ATOM 592 N N . GLN A 1 73 ? 1.986 -13.190 6.149 1.00 95.31 73 GLN A N 1
ATOM 593 C CA . GLN A 1 73 ? 2.524 -12.913 7.481 1.00 95.31 73 GLN A CA 1
ATOM 594 C C . GLN A 1 73 ? 3.611 -11.838 7.436 1.00 95.31 73 GLN A C 1
ATOM 596 O O . GLN A 1 73 ? 3.628 -10.949 8.281 1.00 95.31 73 GLN A O 1
ATOM 601 N N . LYS A 1 74 ? 4.493 -11.889 6.434 1.00 93.69 74 LYS A N 1
ATOM 602 C CA . LYS A 1 74 ? 5.525 -10.868 6.255 1.00 93.69 74 LYS A CA 1
ATOM 603 C C . LYS A 1 74 ? 4.916 -9.488 6.007 1.00 93.69 74 LYS A C 1
ATOM 605 O O . LYS A 1 74 ? 5.296 -8.548 6.695 1.00 93.69 74 LYS A O 1
ATOM 610 N N . ALA A 1 75 ? 3.956 -9.385 5.087 1.00 94.00 75 ALA A N 1
ATOM 611 C CA . ALA A 1 75 ? 3.296 -8.118 4.771 1.00 94.00 75 ALA A CA 1
ATOM 612 C C . ALA A 1 75 ? 2.613 -7.497 6.005 1.00 94.00 75 ALA A C 1
ATOM 614 O O . ALA A 1 75 ? 2.753 -6.301 6.255 1.00 94.00 75 ALA A O 1
ATOM 615 N N . VAL A 1 76 ? 1.934 -8.320 6.813 1.00 94.31 76 VAL A N 1
ATOM 616 C CA . VAL A 1 76 ? 1.304 -7.875 8.066 1.00 94.31 76 VAL A CA 1
ATOM 617 C C . VAL A 1 76 ? 2.350 -7.449 9.098 1.00 94.31 76 VAL A C 1
ATOM 619 O O . VAL A 1 76 ? 2.198 -6.396 9.711 1.00 94.31 76 VAL A O 1
ATOM 622 N N . ASN A 1 77 ? 3.425 -8.222 9.278 1.00 94.06 77 ASN A N 1
ATOM 623 C CA . ASN A 1 77 ? 4.490 -7.891 10.229 1.00 94.06 77 ASN A CA 1
ATOM 624 C C . ASN A 1 77 ? 5.179 -6.566 9.877 1.00 94.06 77 ASN A C 1
ATOM 626 O O . ASN A 1 77 ? 5.414 -5.748 10.761 1.00 94.06 77 ASN A O 1
ATOM 630 N N . GLU A 1 78 ? 5.487 -6.338 8.599 1.00 91.62 78 GLU A N 1
ATOM 631 C CA . GLU A 1 78 ? 6.113 -5.095 8.135 1.00 91.62 78 GLU A CA 1
ATOM 632 C C . GLU A 1 78 ? 5.238 -3.870 8.421 1.00 91.62 78 GLU A C 1
ATOM 634 O O . GLU A 1 78 ? 5.755 -2.838 8.845 1.00 91.62 78 GLU A O 1
ATOM 639 N N . MET A 1 79 ? 3.918 -3.977 8.240 1.00 91.69 79 MET A N 1
ATOM 640 C CA . MET A 1 79 ? 2.998 -2.891 8.586 1.00 91.69 79 MET A CA 1
ATOM 641 C C . MET A 1 79 ? 2.823 -2.711 10.088 1.00 91.69 79 MET A C 1
ATOM 643 O O . MET A 1 79 ? 2.823 -1.577 10.558 1.00 91.69 79 MET A O 1
ATOM 647 N N . ALA A 1 80 ? 2.733 -3.802 10.849 1.00 91.31 80 ALA A N 1
ATOM 648 C CA . ALA A 1 80 ? 2.633 -3.732 12.302 1.00 91.31 80 ALA A CA 1
ATOM 649 C C . ALA A 1 80 ? 3.850 -3.023 12.916 1.00 91.31 80 ALA A C 1
ATOM 651 O O . ALA A 1 80 ? 3.685 -2.190 13.797 1.00 91.31 80 ALA A O 1
ATOM 652 N N . VAL A 1 81 ? 5.061 -3.287 12.407 1.00 90.38 81 VAL A N 1
ATOM 653 C CA . VAL A 1 81 ? 6.286 -2.597 12.847 1.00 90.38 81 VAL A CA 1
ATOM 654 C C . VAL A 1 81 ? 6.244 -1.098 12.543 1.00 90.38 81 VAL A C 1
ATOM 656 O O . VAL A 1 81 ? 6.770 -0.316 13.323 1.00 90.38 81 VAL A O 1
ATOM 659 N N . LYS A 1 82 ? 5.620 -0.680 11.437 1.00 84.69 82 LYS A N 1
ATOM 660 C CA . LYS A 1 82 ? 5.506 0.739 11.059 1.00 84.69 82 LYS A CA 1
ATOM 661 C C . LYS A 1 82 ? 4.465 1.520 11.869 1.00 84.69 82 LYS A C 1
ATOM 663 O O . LYS A 1 82 ? 4.491 2.745 11.827 1.00 84.69 82 LYS A O 1
ATOM 668 N N . GLN A 1 83 ? 3.540 0.834 12.541 1.00 81.12 83 GLN A N 1
ATOM 669 C CA . GLN A 1 83 ? 2.536 1.448 13.420 1.00 81.12 83 GLN A CA 1
ATOM 670 C C . GLN A 1 83 ? 3.012 1.588 14.881 1.00 81.12 83 GLN A C 1
ATOM 672 O O . GLN A 1 83 ? 2.278 2.145 15.697 1.00 81.12 83 GLN A O 1
ATOM 677 N N . LEU A 1 84 ? 4.207 1.079 15.208 1.00 74.00 84 LEU A N 1
ATOM 678 C CA . LEU A 1 84 ? 4.886 1.257 16.498 1.00 74.00 84 LEU A CA 1
ATOM 679 C C . LEU A 1 84 ? 5.721 2.542 16.508 1.00 74.00 84 LEU A C 1
ATOM 681 O O . LEU A 1 84 ? 5.765 3.181 17.582 1.00 74.00 84 LEU A O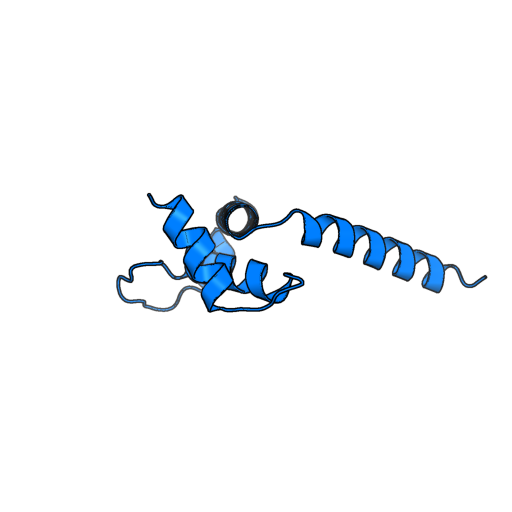 1
#

Foldseek 3Di:
DDVVVVVVVVVVVVVLVVLVVQALVNQLCVCCDPVHVVVNVVPDDDDDDDPQDPSSVVSLQVNLVSDPNNDSVVSVVVVVVVVD

Organism: NCBI:txid53408

Secondary structure (DSSP, 8-state):
--HHHHHHHHHHHHHHHHHTT--HHHHHHHHTSTTTHHHHHHTPPS----SS-HHHHHHHHHHHHHSSS--HHHHHHHHHHHT-

Radius of gyration: 15.84 Å; chains: 1; bounding box: 35×27×51 Å

Sequence (84 aa):
MNPRRQAVIHQQQRARRHTSNTDAYAFFNLLTGPELFEHVESLLPFHRERLFPPTETLSMFMAQALSADRSCQKAVNEMAVKQL